Protein AF-T1KET7-F1 (afdb_monomer_lite)

Structure (mmCIF, N/CA/C/O backbone):
data_AF-T1KET7-F1
#
_entry.id   AF-T1KET7-F1
#
loop_
_atom_site.group_PDB
_atom_site.id
_atom_site.type_symbol
_atom_site.label_atom_id
_atom_site.label_alt_id
_atom_site.label_comp_id
_atom_site.label_asym_id
_atom_site.label_entity_id
_atom_site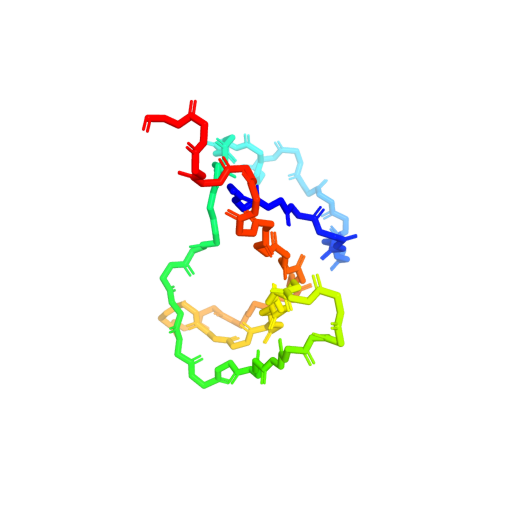.label_seq_id
_atom_site.pdbx_PDB_ins_code
_atom_site.Cartn_x
_atom_site.Cartn_y
_atom_site.Cartn_z
_atom_site.occupancy
_atom_site.B_iso_or_equiv
_atom_site.auth_seq_id
_atom_site.auth_comp_id
_atom_site.auth_asym_id
_atom_site.auth_atom_id
_atom_site.pdbx_PDB_model_num
ATOM 1 N N . MET A 1 1 ? -1.240 9.018 9.362 1.00 83.44 1 MET A N 1
ATOM 2 C CA . MET A 1 1 ? 0.132 9.309 8.870 1.00 83.44 1 MET A CA 1
ATOM 3 C C . MET A 1 1 ? 0.913 8.004 8.709 1.00 83.44 1 MET A C 1
ATOM 5 O O . MET A 1 1 ? 0.609 7.050 9.424 1.00 83.44 1 MET A O 1
ATOM 9 N N . TRP A 1 2 ? 1.842 7.917 7.748 1.00 88.25 2 TRP A N 1
ATOM 10 C CA . TRP A 1 2 ? 2.655 6.713 7.521 1.00 88.25 2 TRP A CA 1
ATOM 11 C C . TRP A 1 2 ? 3.743 6.560 8.588 1.00 88.25 2 TRP A C 1
ATOM 13 O O . TRP A 1 2 ? 4.212 7.534 9.166 1.00 88.25 2 TRP A O 1
ATOM 23 N N . SER A 1 3 ? 4.131 5.316 8.860 1.00 88.56 3 SER A N 1
ATOM 24 C CA . SER A 1 3 ? 5.221 4.987 9.779 1.00 88.56 3 SER A CA 1
ATOM 25 C C . SER A 1 3 ? 5.958 3.724 9.321 1.00 88.56 3 SER A C 1
ATOM 27 O O . SER A 1 3 ? 5.298 2.776 8.875 1.00 88.56 3 SER A O 1
ATOM 29 N N . PRO A 1 4 ? 7.298 3.681 9.423 1.00 87.00 4 PRO A N 1
ATOM 30 C CA . PRO A 1 4 ? 8.055 2.466 9.159 1.00 87.00 4 PRO A CA 1
ATOM 31 C C . PRO A 1 4 ? 7.800 1.435 10.270 1.00 87.00 4 PRO A C 1
ATOM 33 O O . PRO A 1 4 ? 7.766 1.774 11.452 1.00 87.00 4 PRO A O 1
ATOM 36 N N . VAL A 1 5 ? 7.608 0.170 9.893 1.00 84.50 5 VAL A N 1
ATOM 37 C CA . VAL A 1 5 ? 7.369 -0.957 10.819 1.00 84.50 5 VAL A CA 1
ATOM 38 C C . VAL A 1 5 ? 8.577 -1.887 10.872 1.00 84.50 5 VAL A C 1
ATOM 40 O O . VAL A 1 5 ? 8.936 -2.370 11.942 1.00 84.50 5 VAL A O 1
ATOM 43 N N . GLN A 1 6 ? 9.214 -2.146 9.726 1.00 69.44 6 GLN A N 1
ATOM 44 C CA . GLN A 1 6 ? 10.425 -2.956 9.649 1.00 69.44 6 GLN A CA 1
ATOM 45 C C . GLN A 1 6 ? 11.247 -2.584 8.409 1.00 69.44 6 GLN A C 1
ATOM 47 O O . GLN A 1 6 ? 10.748 -2.640 7.285 1.00 69.44 6 GLN A O 1
ATOM 52 N N . THR A 1 7 ? 12.525 -2.274 8.612 1.00 61.00 7 THR A N 1
ATOM 53 C CA . THR A 1 7 ? 13.494 -1.999 7.543 1.00 61.00 7 THR A CA 1
ATOM 54 C C . THR A 1 7 ? 14.670 -2.950 7.759 1.00 61.00 7 THR A C 1
ATOM 56 O O . THR A 1 7 ? 15.540 -2.680 8.581 1.00 61.00 7 THR A O 1
ATOM 59 N N . ILE A 1 8 ? 14.659 -4.140 7.143 1.00 52.03 8 ILE A N 1
ATOM 60 C CA . ILE A 1 8 ? 15.723 -5.139 7.372 1.00 52.03 8 ILE A CA 1
ATOM 61 C C . ILE A 1 8 ? 16.821 -5.014 6.322 1.00 52.03 8 ILE A C 1
ATOM 63 O O . ILE A 1 8 ? 16.607 -5.263 5.135 1.00 52.03 8 ILE A O 1
ATOM 67 N N . GLY A 1 9 ? 18.022 -4.716 6.801 1.00 45.75 9 GLY A N 1
ATOM 68 C CA . GLY A 1 9 ? 19.252 -4.645 6.027 1.00 45.75 9 GLY A CA 1
ATOM 69 C C . GLY A 1 9 ? 20.118 -3.562 6.638 1.00 45.75 9 GLY A C 1
ATOM 70 O O . GLY A 1 9 ? 19.656 -2.436 6.747 1.00 45.75 9 GLY A O 1
ATOM 71 N N . ARG A 1 10 ? 21.315 -3.940 7.102 1.00 43.91 10 ARG A N 1
ATOM 72 C CA . ARG A 1 10 ? 22.368 -3.065 7.636 1.00 43.91 10 ARG A CA 1
ATOM 73 C C . ARG A 1 10 ? 22.261 -1.688 6.991 1.00 43.91 10 ARG A C 1
ATOM 75 O O . ARG A 1 10 ? 22.518 -1.579 5.795 1.00 43.91 10 ARG A O 1
ATOM 82 N N . VAL A 1 11 ? 21.830 -0.695 7.761 1.00 48.44 11 VAL A N 1
ATOM 83 C CA . VAL A 1 11 ? 21.826 0.665 7.254 1.00 48.44 11 VAL A CA 1
ATOM 84 C C . VAL A 1 11 ? 23.289 1.004 7.034 1.00 48.44 11 VAL A C 1
ATOM 86 O O . VAL A 1 11 ? 24.057 1.089 7.990 1.00 48.44 11 VAL A O 1
ATOM 89 N N . LEU A 1 12 ? 23.711 1.051 5.773 1.00 47.31 12 LEU A N 1
ATOM 90 C CA . LEU A 1 12 ? 24.886 1.834 5.452 1.00 47.31 12 LEU A CA 1
ATOM 91 C C . LEU A 1 12 ? 24.460 3.256 5.792 1.00 47.31 12 LEU A C 1
ATOM 93 O O . LEU A 1 12 ? 23.389 3.682 5.372 1.00 47.31 12 LEU A O 1
ATOM 97 N N . GLU A 1 13 ? 25.229 3.927 6.642 1.00 48.28 13 GLU A N 1
ATOM 98 C CA . GLU A 1 13 ? 24.880 5.225 7.235 1.00 48.28 13 GLU A CA 1
ATOM 99 C C . GLU A 1 13 ? 24.523 6.299 6.177 1.00 48.28 13 GLU A C 1
ATOM 101 O O . GLU A 1 13 ? 23.880 7.287 6.515 1.00 48.28 13 GLU A O 1
ATOM 106 N N . ASP A 1 14 ? 24.821 6.041 4.896 1.00 47.59 14 ASP A N 1
ATOM 107 C CA . ASP A 1 14 ? 24.440 6.824 3.713 1.00 47.59 14 ASP A CA 1
ATOM 108 C C . ASP A 1 14 ? 22.961 6.701 3.262 1.00 47.59 14 ASP A C 1
ATOM 110 O O . ASP A 1 14 ? 22.492 7.548 2.508 1.00 47.59 14 ASP A O 1
ATOM 114 N N . ASP A 1 15 ? 22.184 5.695 3.692 1.00 49.50 15 ASP A N 1
ATOM 115 C CA . ASP A 1 15 ? 20.773 5.530 3.267 1.00 49.50 15 ASP A CA 1
ATOM 116 C C . ASP A 1 15 ? 19.773 6.354 4.116 1.00 49.50 15 ASP A C 1
ATOM 118 O O . ASP A 1 15 ? 18.568 6.346 3.851 1.00 49.50 15 ASP A O 1
ATOM 122 N N . PHE A 1 16 ? 20.252 7.075 5.139 1.00 48.66 16 PHE A N 1
ATOM 123 C CA . PHE A 1 16 ? 19.431 7.925 6.016 1.00 48.66 16 PHE A CA 1
ATOM 124 C C . PHE A 1 16 ? 19.313 9.382 5.555 1.00 48.66 16 PHE A C 1
ATOM 126 O O . PHE A 1 16 ? 18.815 10.222 6.304 1.00 48.66 16 PHE A O 1
ATOM 133 N N . GLU A 1 17 ? 19.681 9.704 4.316 1.00 47.12 17 GLU A N 1
ATOM 134 C CA . GLU A 1 17 ? 19.481 11.056 3.779 1.00 47.12 17 GLU A CA 1
ATOM 135 C C . GLU A 1 17 ? 18.017 11.372 3.424 1.00 47.12 17 GLU A C 1
ATOM 137 O O . GLU A 1 17 ? 17.727 12.348 2.735 1.00 47.12 17 GLU A O 1
ATOM 142 N N . ASN A 1 18 ? 17.062 10.573 3.910 1.00 47.44 18 ASN A N 1
ATOM 143 C CA . ASN A 1 18 ? 15.660 10.904 3.769 1.00 47.44 18 ASN A CA 1
ATOM 144 C C . ASN A 1 18 ? 14.853 10.474 4.997 1.00 47.44 18 ASN A C 1
ATOM 146 O O . ASN A 1 18 ? 14.542 9.299 5.204 1.00 47.44 18 ASN A O 1
ATOM 150 N N . CYS A 1 19 ? 14.522 11.462 5.828 1.00 49.12 19 CYS A N 1
ATOM 151 C CA . CYS A 1 19 ? 13.546 11.364 6.908 1.00 49.12 19 CYS A CA 1
ATOM 152 C C . CYS A 1 19 ? 12.146 11.269 6.270 1.00 49.12 19 CYS A C 1
ATOM 154 O O . CYS A 1 19 ? 11.345 12.195 6.340 1.00 49.12 19 CYS A O 1
ATOM 156 N N . GLU A 1 20 ? 11.895 10.198 5.516 1.00 57.12 20 GLU A N 1
ATOM 157 C CA . GLU A 1 20 ? 10.680 10.064 4.719 1.00 57.12 20 GLU A CA 1
ATOM 158 C C . GLU A 1 20 ? 9.491 9.796 5.645 1.00 57.12 20 GLU A C 1
ATOM 160 O O . GLU A 1 20 ? 9.351 8.717 6.224 1.00 57.12 20 GLU A O 1
ATOM 165 N N . GLU A 1 21 ? 8.588 10.773 5.741 1.00 76.19 21 GLU A N 1
ATOM 166 C CA . GLU A 1 21 ? 7.283 10.650 6.403 1.00 76.19 21 GLU A CA 1
ATOM 167 C C . GLU A 1 21 ? 6.334 9.674 5.675 1.00 76.19 21 GLU A C 1
ATOM 169 O O . GLU A 1 21 ? 5.181 9.520 6.082 1.00 76.19 21 GLU A O 1
ATOM 174 N N . ALA A 1 22 ? 6.779 9.034 4.584 1.00 86.00 22 ALA A N 1
ATOM 175 C CA . ALA A 1 22 ? 5.975 8.190 3.710 1.00 86.00 22 ALA A CA 1
ATOM 176 C C . ALA A 1 22 ? 6.811 7.132 2.953 1.00 86.00 22 ALA A C 1
ATOM 178 O O . ALA A 1 22 ? 8.008 7.291 2.747 1.00 86.00 22 ALA A O 1
ATOM 179 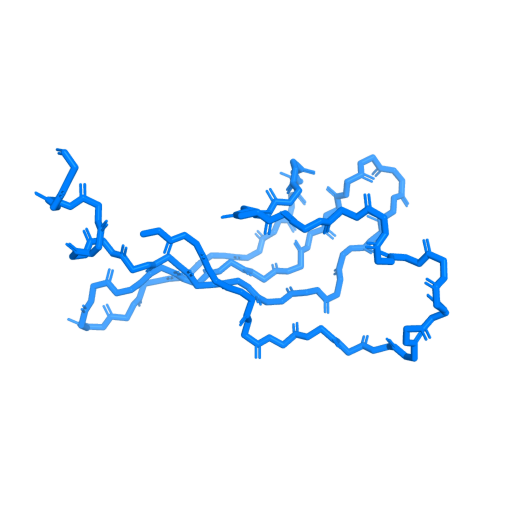N N . PRO A 1 23 ? 6.194 6.036 2.485 1.00 90.38 23 PRO A N 1
ATOM 180 C CA . PRO A 1 23 ? 6.861 5.070 1.620 1.00 90.38 23 PRO A CA 1
ATOM 181 C C . PRO A 1 23 ? 7.225 5.662 0.251 1.00 90.38 23 PRO A C 1
ATOM 183 O O . PRO A 1 23 ? 6.396 6.287 -0.407 1.00 90.38 23 PRO A O 1
ATOM 186 N N . ASN A 1 24 ? 8.405 5.295 -0.259 1.00 90.25 24 ASN A N 1
ATOM 187 C CA . ASN A 1 24 ? 8.799 5.546 -1.649 1.00 90.25 24 ASN A CA 1
ATOM 188 C C . ASN A 1 24 ? 7.735 5.098 -2.669 1.00 90.25 24 ASN A C 1
ATOM 190 O O . ASN A 1 24 ? 7.102 4.042 -2.505 1.00 90.25 24 ASN A O 1
ATOM 194 N N . SER A 1 25 ? 7.651 5.830 -3.789 1.00 92.31 25 SER A N 1
ATOM 195 C CA . SER A 1 25 ? 6.894 5.410 -4.975 1.00 92.31 25 SER A CA 1
ATOM 196 C C . SER A 1 25 ? 7.330 4.013 -5.425 1.00 92.31 25 SER A C 1
ATOM 198 O O . SER A 1 25 ? 8.528 3.725 -5.561 1.00 92.31 25 SER A O 1
ATOM 200 N N . ARG A 1 26 ? 6.350 3.123 -5.622 1.00 95.19 26 ARG A N 1
ATOM 201 C CA . ARG A 1 26 ? 6.584 1.685 -5.796 1.00 95.19 26 ARG A CA 1
ATOM 202 C C . ARG A 1 26 ? 5.520 0.988 -6.639 1.00 95.19 26 ARG A C 1
ATOM 204 O O . ARG A 1 26 ? 4.356 1.375 -6.637 1.00 95.19 26 ARG A O 1
ATOM 211 N N . CYS A 1 27 ? 5.895 -0.115 -7.286 1.00 96.56 27 CYS A N 1
ATOM 212 C CA . CYS A 1 27 ? 4.988 -1.016 -8.004 1.00 96.56 27 CYS A CA 1
ATOM 213 C C . CYS A 1 27 ? 5.155 -2.478 -7.554 1.00 96.56 27 CYS A C 1
ATOM 215 O O . CYS A 1 27 ? 6.143 -2.824 -6.902 1.00 96.56 27 CYS A O 1
ATOM 217 N N . LYS A 1 28 ? 4.188 -3.340 -7.911 1.00 96.81 28 LYS A N 1
ATOM 218 C CA . LYS A 1 28 ? 4.185 -4.787 -7.592 1.00 96.81 28 LYS A CA 1
ATOM 219 C C . LYS A 1 28 ? 4.351 -5.090 -6.088 1.00 96.81 28 LYS A C 1
ATOM 221 O O . LYS A 1 28 ? 4.999 -6.066 -5.724 1.00 96.81 28 LYS A O 1
ATOM 226 N N . HIS A 1 29 ? 3.829 -4.215 -5.231 1.00 96.94 29 HIS A N 1
ATOM 227 C CA . HIS A 1 29 ? 3.856 -4.361 -3.776 1.00 96.94 29 HIS A CA 1
ATOM 228 C C . HIS A 1 29 ? 2.675 -5.212 -3.286 1.00 96.94 29 HIS A C 1
ATOM 230 O O . HIS A 1 29 ? 1.700 -5.400 -4.014 1.00 96.94 29 HIS A O 1
ATOM 236 N N . ALA A 1 30 ? 2.752 -5.688 -2.044 1.00 97.31 30 ALA A N 1
ATOM 237 C CA . ALA A 1 30 ? 1.613 -6.272 -1.342 1.00 97.31 30 ALA A CA 1
ATOM 238 C C . ALA A 1 30 ? 0.985 -5.233 -0.403 1.00 97.31 30 ALA A C 1
ATOM 240 O O . ALA A 1 30 ? 1.705 -4.430 0.197 1.00 97.31 30 ALA A O 1
ATOM 241 N N . MET A 1 31 ? -0.342 -5.261 -0.268 1.00 97.12 31 MET A N 1
ATOM 242 C CA . MET A 1 31 ? -1.079 -4.384 0.641 1.00 97.12 31 MET A CA 1
ATOM 243 C C . MET A 1 31 ? -2.207 -5.151 1.331 1.00 97.12 31 MET A C 1
ATOM 245 O O . MET A 1 31 ? -2.877 -5.967 0.696 1.00 97.12 31 MET A O 1
ATOM 249 N N . CYS A 1 32 ? -2.421 -4.889 2.618 1.00 96.88 32 CYS A N 1
ATOM 250 C CA . CYS A 1 32 ? -3.546 -5.437 3.371 1.00 96.88 32 CYS A CA 1
ATOM 251 C C . CYS A 1 32 ? -4.059 -4.451 4.424 1.00 96.88 32 CYS A C 1
ATOM 253 O O . CYS A 1 32 ? -3.374 -3.500 4.800 1.00 96.88 32 CYS A O 1
ATOM 255 N N . THR A 1 33 ? -5.279 -4.702 4.890 1.00 96.88 33 THR A N 1
ATOM 256 C CA . THR A 1 33 ? -5.935 -3.959 5.969 1.00 96.88 33 THR A CA 1
ATOM 257 C C . THR A 1 33 ? -6.122 -4.855 7.183 1.00 96.88 33 THR A C 1
ATOM 259 O O . THR A 1 33 ? -6.404 -6.047 7.036 1.00 96.88 33 THR A O 1
ATOM 262 N N . THR A 1 34 ? -6.025 -4.286 8.377 1.00 94.31 34 THR A N 1
ATOM 263 C CA . THR A 1 34 ? -6.350 -4.964 9.639 1.00 94.31 34 THR A CA 1
ATOM 264 C C . THR A 1 34 ? -7.757 -4.590 10.129 1.00 94.31 34 THR A C 1
ATOM 266 O O . THR A 1 34 ? -8.305 -3.573 9.699 1.00 94.31 34 THR A O 1
ATOM 269 N N . PRO A 1 35 ? -8.377 -5.386 11.027 1.00 95.19 35 PRO A N 1
ATOM 270 C CA . PRO A 1 35 ? -9.706 -5.078 11.571 1.00 95.19 35 PRO A CA 1
ATOM 271 C C . PRO A 1 35 ? -9.801 -3.743 12.324 1.00 95.19 35 PRO A C 1
ATOM 273 O O . PRO A 1 35 ? -10.887 -3.186 12.431 1.00 95.19 35 PRO A O 1
ATOM 276 N N . ASP A 1 36 ? -8.678 -3.233 12.832 1.00 91.38 36 ASP A N 1
ATOM 277 C CA . ASP A 1 36 ? -8.564 -1.929 13.498 1.00 91.38 36 ASP A CA 1
ATOM 278 C C . ASP A 1 36 ? -8.321 -0.764 12.514 1.00 91.38 36 ASP A C 1
ATOM 280 O O . ASP A 1 36 ? -8.058 0.354 12.938 1.00 91.38 36 ASP A O 1
ATOM 284 N N . GLY A 1 37 ? -8.407 -1.008 11.201 1.00 91.19 37 GLY A N 1
ATOM 285 C CA . GLY A 1 37 ? -8.381 0.033 10.171 1.00 91.19 37 GLY A CA 1
ATOM 286 C C . GLY A 1 37 ? -6.994 0.431 9.662 1.00 91.19 37 GLY A C 1
ATOM 287 O O . GLY A 1 37 ? -6.911 1.197 8.701 1.00 91.19 37 GLY A O 1
ATOM 288 N N . HIS A 1 38 ? -5.901 -0.098 10.219 1.00 93.00 38 HIS A N 1
ATOM 289 C CA . HIS A 1 38 ? -4.568 0.182 9.681 1.00 93.00 38 HIS A CA 1
ATOM 290 C C . HIS A 1 38 ? -4.371 -0.424 8.286 1.00 93.00 38 HIS A C 1
ATOM 292 O O . HIS A 1 38 ? -4.884 -1.499 7.961 1.00 93.00 38 HIS A O 1
ATOM 298 N N . ILE A 1 39 ? -3.551 0.248 7.475 1.00 95.19 39 ILE A N 1
ATOM 299 C CA . ILE A 1 39 ? -3.122 -0.249 6.163 1.00 95.19 39 ILE A CA 1
ATOM 300 C C . ILE A 1 39 ? -1.644 -0.600 6.229 1.00 95.19 39 ILE A C 1
ATOM 302 O O . ILE A 1 39 ? -0.825 0.233 6.617 1.00 95.19 39 ILE A O 1
ATOM 306 N N . TYR A 1 40 ? -1.294 -1.809 5.806 1.00 94.94 40 TYR A N 1
ATOM 307 C CA . TYR A 1 40 ? 0.086 -2.266 5.707 1.00 94.94 40 TYR A CA 1
ATOM 308 C C . TYR A 1 40 ? 0.518 -2.362 4.252 1.00 94.94 40 TYR A C 1
ATOM 310 O O . TYR A 1 40 ? -0.204 -2.898 3.414 1.00 94.94 40 TYR A O 1
ATOM 318 N N . LEU A 1 41 ? 1.724 -1.874 3.973 1.00 95.69 41 LEU A N 1
ATOM 319 C CA . LEU A 1 41 ? 2.344 -1.856 2.655 1.00 95.69 41 LEU A CA 1
ATOM 320 C C . LEU A 1 41 ? 3.711 -2.528 2.737 1.00 95.69 41 LEU A C 1
ATOM 322 O O . LEU A 1 41 ? 4.590 -2.044 3.451 1.00 95.69 41 LEU A O 1
ATOM 326 N N . MET A 1 42 ? 3.901 -3.623 1.999 1.00 95.00 42 MET A N 1
ATOM 327 C CA . MET A 1 42 ? 5.146 -4.390 2.039 1.00 95.00 42 MET A CA 1
ATOM 328 C C . MET A 1 42 ? 5.808 -4.493 0.665 1.00 95.00 42 MET A C 1
ATOM 330 O O . MET A 1 42 ? 5.190 -4.903 -0.325 1.00 95.00 42 MET A O 1
ATOM 334 N N . GLY A 1 43 ? 7.104 -4.177 0.642 1.00 94.44 43 GLY A N 1
ATOM 335 C CA . GLY A 1 43 ? 8.002 -4.456 -0.470 1.00 94.44 43 GLY A CA 1
ATOM 336 C C . GLY A 1 43 ? 7.580 -3.806 -1.787 1.00 94.44 43 GLY A C 1
ATOM 337 O O . GLY A 1 43 ? 7.154 -2.650 -1.830 1.00 94.44 43 GLY A O 1
ATOM 338 N N . GLY A 1 44 ? 7.735 -4.549 -2.883 1.00 95.69 44 GLY A N 1
ATOM 339 C CA . GLY A 1 44 ? 7.581 -4.048 -4.247 1.00 95.69 44 GLY A CA 1
ATOM 340 C C . GLY A 1 44 ? 8.908 -3.582 -4.842 1.00 95.69 44 GLY A C 1
ATOM 341 O O . GLY A 1 44 ? 9.984 -4.061 -4.473 1.00 95.69 44 GLY A O 1
ATOM 342 N N . ARG A 1 45 ? 8.844 -2.682 -5.823 1.00 94.25 45 ARG A N 1
ATOM 343 C CA . ARG A 1 45 ? 10.026 -2.142 -6.509 1.00 94.25 45 ARG A CA 1
ATOM 344 C C . ARG A 1 45 ? 9.870 -0.653 -6.780 1.00 94.25 45 ARG A C 1
ATOM 346 O O . ARG A 1 45 ? 8.796 -0.229 -7.198 1.00 94.25 45 ARG A O 1
ATOM 353 N N . SER A 1 46 ? 10.955 0.101 -6.618 1.00 92.69 46 SER A N 1
ATOM 354 C CA . SER A 1 46 ? 11.077 1.490 -7.072 1.00 92.69 46 SER A CA 1
ATOM 355 C C . SER A 1 46 ? 12.088 1.543 -8.219 1.00 92.69 46 SER A C 1
ATOM 357 O O . SER A 1 46 ? 13.290 1.330 -8.027 1.00 92.69 46 SER A O 1
ATOM 359 N N . GLY A 1 47 ? 11.589 1.703 -9.448 1.00 90.62 47 GLY A N 1
ATOM 360 C CA . GLY A 1 47 ? 12.380 1.481 -10.660 1.00 90.62 47 GLY A CA 1
ATOM 361 C C . GLY A 1 47 ? 13.009 0.080 -10.673 1.00 90.62 47 GLY A C 1
ATOM 362 O O . GLY A 1 47 ? 12.322 -0.940 -10.558 1.00 90.62 47 GLY A O 1
ATOM 363 N N . ASN A 1 48 ? 14.338 0.023 -10.769 1.00 89.75 48 ASN A N 1
ATOM 364 C CA . ASN A 1 48 ? 15.090 -1.235 -10.769 1.00 89.75 48 ASN A CA 1
ATOM 365 C C . ASN A 1 48 ? 15.456 -1.756 -9.369 1.00 89.75 48 ASN A C 1
ATOM 367 O O . ASN A 1 48 ? 15.997 -2.858 -9.269 1.00 89.75 48 ASN A O 1
ATOM 371 N N . ARG A 1 49 ? 15.133 -1.021 -8.296 1.00 90.62 49 ARG A N 1
ATOM 372 C CA . ARG A 1 49 ? 15.494 -1.385 -6.920 1.00 90.62 49 ARG A CA 1
ATOM 373 C C . ARG A 1 49 ? 14.356 -2.155 -6.232 1.00 90.62 49 ARG A C 1
ATOM 375 O O . ARG A 1 49 ? 13.254 -1.611 -6.125 1.00 90.62 49 ARG A O 1
ATOM 382 N N . PRO A 1 50 ? 14.571 -3.407 -5.782 1.00 91.62 50 PRO A N 1
ATOM 383 C CA . PRO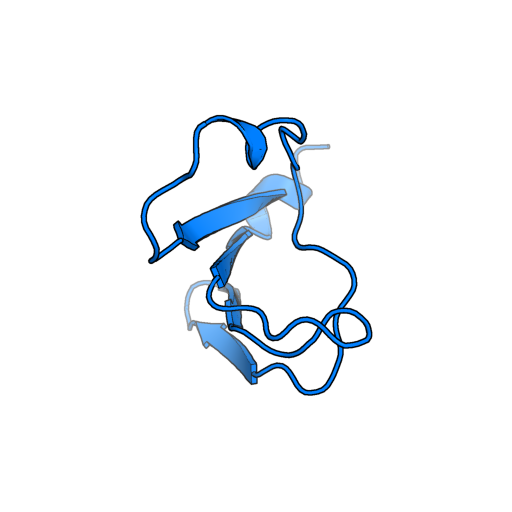 A 1 50 ? 13.605 -4.101 -4.937 1.00 91.62 50 PRO A CA 1
ATOM 384 C C . PRO A 1 50 ? 13.563 -3.471 -3.542 1.00 91.62 50 PRO A C 1
ATOM 386 O O . PRO A 1 50 ? 14.604 -3.163 -2.967 1.00 91.62 50 PRO A O 1
ATOM 389 N N . LEU A 1 51 ? 12.357 -3.308 -3.004 1.00 89.94 51 LEU A N 1
ATOM 390 C CA . LEU A 1 51 ? 12.123 -2.758 -1.673 1.00 89.94 51 LEU A CA 1
ATOM 391 C C . LEU A 1 51 ? 11.938 -3.900 -0.667 1.00 89.94 51 LEU A C 1
ATOM 393 O O . LEU A 1 51 ? 11.286 -4.902 -0.969 1.00 89.94 51 LEU A O 1
ATOM 397 N N . LYS A 1 52 ? 12.535 -3.752 0.517 1.00 90.44 52 LYS A N 1
ATOM 398 C CA . LYS A 1 52 ? 12.502 -4.730 1.623 1.00 90.44 52 LYS A CA 1
ATOM 399 C C . LYS A 1 52 ? 11.981 -4.099 2.920 1.00 90.44 52 LYS A C 1
ATOM 401 O O . LYS A 1 52 ? 12.377 -4.488 4.015 1.00 90.44 52 LYS A O 1
ATOM 406 N N . ASP A 1 53 ? 11.142 -3.083 2.767 1.00 89.75 53 ASP A N 1
ATOM 407 C CA . ASP A 1 53 ? 10.544 -2.305 3.840 1.00 89.75 53 ASP A CA 1
ATOM 408 C C . ASP A 1 53 ? 9.080 -2.708 4.076 1.00 89.75 53 ASP A C 1
ATOM 410 O O . ASP A 1 53 ? 8.381 -3.218 3.190 1.00 89.75 53 ASP A O 1
ATOM 414 N N . LEU A 1 54 ? 8.623 -2.470 5.302 1.00 91.88 54 LEU A N 1
ATOM 415 C CA . LEU A 1 54 ? 7.232 -2.579 5.716 1.00 91.88 54 LEU A CA 1
ATOM 416 C C . LEU A 1 54 ? 6.786 -1.241 6.302 1.00 91.88 54 LEU A C 1
ATOM 418 O O . LEU A 1 54 ? 7.410 -0.729 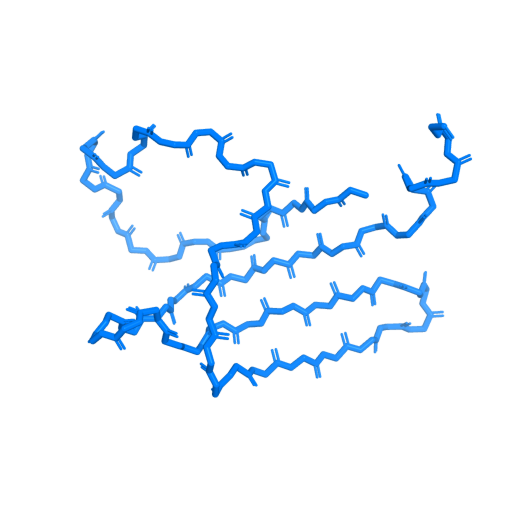7.232 1.00 91.88 54 LEU A 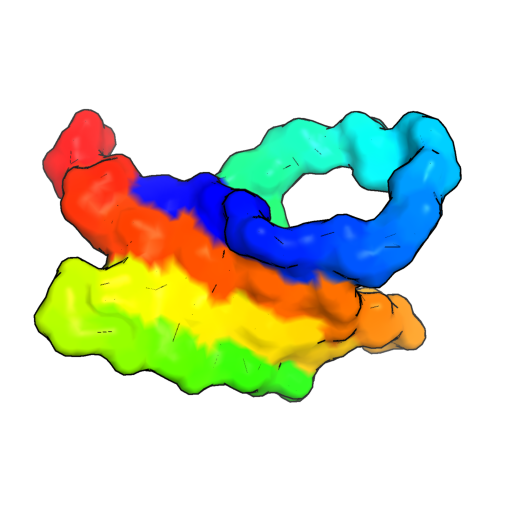O 1
ATOM 422 N N . TRP A 1 55 ? 5.679 -0.720 5.784 1.00 93.81 55 TRP A N 1
ATOM 423 C CA . TRP A 1 55 ? 5.067 0.532 6.215 1.00 93.81 55 TRP A CA 1
ATOM 424 C C . TRP A 1 55 ? 3.659 0.301 6.743 1.00 93.81 55 TRP A C 1
ATOM 426 O O . TRP A 1 55 ? 2.955 -0.600 6.284 1.00 93.81 55 TRP A O 1
ATOM 436 N N . ARG A 1 56 ? 3.240 1.159 7.673 1.00 93.06 56 ARG A N 1
ATOM 437 C CA . ARG A 1 56 ? 1.882 1.202 8.216 1.00 93.06 56 ARG A CA 1
ATOM 438 C C . ARG A 1 56 ? 1.307 2.604 8.097 1.00 93.06 56 ARG A C 1
ATOM 440 O O . ARG A 1 56 ? 1.949 3.558 8.540 1.00 93.06 56 ARG A O 1
ATOM 447 N N . LEU A 1 57 ? 0.093 2.711 7.569 1.00 92.31 57 LEU A N 1
ATOM 448 C CA . LEU A 1 57 ? -0.730 3.910 7.635 1.00 92.31 57 LEU A CA 1
ATOM 449 C C . LEU A 1 57 ? -1.707 3.794 8.800 1.00 92.31 57 LEU A C 1
ATOM 451 O O . LEU A 1 57 ? -2.471 2.834 8.888 1.00 92.31 57 LEU A O 1
ATOM 455 N N . ASP A 1 58 ? -1.680 4.808 9.654 1.00 91.00 58 ASP A N 1
ATOM 456 C CA . ASP A 1 58 ? -2.683 5.047 10.685 1.00 91.00 58 ASP A CA 1
ATOM 457 C C . ASP A 1 58 ? -3.700 6.079 10.146 1.00 91.00 58 ASP A C 1
ATOM 459 O O . ASP A 1 58 ? -3.307 7.241 9.926 1.00 91.00 58 ASP A O 1
ATOM 463 N N . PRO A 1 59 ? -4.949 5.669 9.841 1.00 83.56 59 PRO A N 1
ATOM 464 C CA . PRO A 1 59 ? -5.989 6.564 9.339 1.00 83.56 59 PRO A CA 1
ATOM 465 C C . PRO A 1 59 ? -6.513 7.525 10.406 1.00 83.56 59 PRO A C 1
ATOM 467 O O . PRO A 1 59 ? -6.881 8.643 10.063 1.00 83.56 59 PRO A O 1
ATOM 470 N N . ASP A 1 60 ? -6.479 7.175 11.688 1.00 84.19 60 ASP A N 1
ATOM 471 C CA . ASP A 1 60 ? -6.989 8.053 12.747 1.00 84.19 60 ASP A CA 1
ATOM 472 C C . ASP A 1 60 ? -6.079 9.272 12.925 1.00 84.19 60 ASP A C 1
ATOM 474 O O . ASP A 1 60 ? -6.534 10.395 13.145 1.00 84.19 60 ASP A O 1
ATOM 478 N N . LYS A 1 61 ? -4.778 9.094 12.680 1.00 71.50 61 LYS A N 1
ATOM 479 C CA . LYS A 1 61 ? -3.818 10.204 12.581 1.00 71.50 61 LYS A CA 1
ATOM 480 C C . LYS A 1 61 ? -3.969 11.073 11.330 1.00 71.50 61 LYS A C 1
ATOM 482 O O . LYS A 1 61 ? -3.223 12.038 11.198 1.00 71.50 61 LYS A O 1
ATOM 487 N N . LEU A 1 62 ? -4.832 10.720 10.376 1.00 62.94 62 LEU A N 1
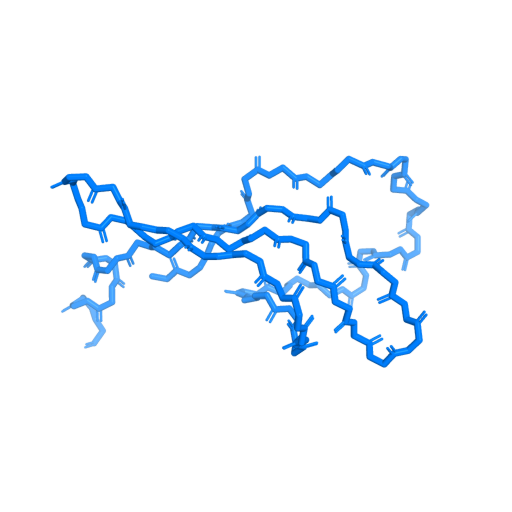ATOM 488 C CA . LEU A 1 62 ? -5.135 11.569 9.214 1.00 62.94 62 LEU A CA 1
ATOM 489 C C . LEU A 1 62 ? -6.302 12.529 9.481 1.00 62.94 62 LEU A C 1
ATOM 491 O O . LEU A 1 62 ? -6.412 13.526 8.781 1.00 62.94 62 LEU A O 1
ATOM 495 N N . ILE A 1 63 ? -7.148 12.252 10.478 1.00 59.09 63 ILE A N 1
ATOM 496 C CA . ILE A 1 63 ? -8.381 13.015 10.752 1.00 59.09 63 ILE A CA 1
ATOM 497 C C . ILE A 1 63 ? -8.117 14.204 11.703 1.00 59.09 63 ILE A C 1
ATOM 499 O O . ILE A 1 63 ? -8.979 15.051 11.909 1.00 59.09 63 ILE A O 1
ATOM 503 N N . LEU A 1 64 ? -6.911 14.296 12.273 1.00 55.31 64 LEU A N 1
ATOM 504 C CA . LEU A 1 64 ? -6.489 15.380 13.172 1.00 55.31 64 LEU A CA 1
ATOM 505 C C . LEU A 1 64 ? -5.718 16.516 12.463 1.00 55.31 64 LEU A C 1
ATOM 507 O O . LEU A 1 64 ? -5.050 17.296 13.142 1.00 55.31 64 LEU A O 1
ATOM 511 N N . LEU A 1 65 ? -5.790 16.599 11.129 1.00 54.41 65 LEU A N 1
ATOM 512 C CA . LEU A 1 65 ? -5.201 17.667 10.307 1.00 54.41 65 LEU A CA 1
ATOM 513 C C . LEU A 1 65 ? -6.281 18.542 9.664 1.00 54.41 65 LEU A C 1
ATOM 515 O O . LEU A 1 65 ? -7.312 17.978 9.235 1.00 54.41 65 LEU A O 1
#

Foldseek 3Di:
DKDWDDQDDPPPVVVPPDPDPDDDDFPPWDWDADPQGKIKIAWGDDVVRTGGTIMIDDVVVVVVD

Radius of gyration: 12.76 Å; chains: 1; bounding box: 35×24×24 Å

InterPro domains:
  IPR006652 Kelch repeat type 1 [PF01344] (27-60)
  IPR015915 Kelch-type beta-propeller [G3DSA:2.120.10.80] (5-63)
  IPR015915 Kelch-type beta-propeller [SSF117281] (21-60)

Sequence (65 aa):
MWSPVQTIGRVLEDDFENCEEAPNSRCKHAMCTTPDGHIYLMGGRSGNRPLKDLWRLDPDKLILL

Secondary structure (DSSP, 8-state):
-EEEEEE-S---GGGGS---SSPPP-BS-EEEE-TTS-EEEE--EETTEEP-EEEEE-SGGGTT-

Organism: Tetranychus urticae (NCBI:txid32264)

pLDDT: mean 79.88, std 18.6, range [43.91, 97.31]